Protein AF-A0A7C2ZKP7-F1 (afdb_monomer_lite)

Secondary structure (DSSP, 8-state):
----TT---BTTTB--SSSS-----GGG-----TTS-HHHHTTHHHHTTT--SSSSS--

Radius of gyration: 13.14 Å; chains: 1; bounding box: 28×26×31 Å

Sequence (59 aa):
MHICRNLKILGVDVDGAFAEYVAVPELNAWKNDKSLNPRIAALQEPWGARSTPYIQGIT

Foldseek 3Di:
DPDDPPDDDAVPNDDHDPDPDDDDDPVPDDDDDPPDDVVVVVCCVVCVVPDDPPPPPPD

pLDDT: mean 80.24, std 19.9, range [35.91, 97.0]

Structure (mmCIF, N/CA/C/O backbone):
data_AF-A0A7C2ZKP7-F1
#
_entry.id   AF-A0A7C2ZKP7-F1
#
loop_
_atom_site.group_PDB
_atom_site.id
_atom_site.type_symbol
_atom_site.label_atom_id
_atom_site.label_alt_id
_atom_site.label_comp_id
_atom_site.label_asym_id
_atom_site.label_entity_id
_atom_site.label_seq_id
_atom_site.pdbx_PDB_ins_code
_atom_site.Cartn_x
_atom_site.Cartn_y
_atom_site.Cartn_z
_atom_site.occupancy
_atom_site.B_iso_or_equiv
_atom_site.auth_seq_id
_atom_site.auth_comp_id
_atom_site.auth_asym_id
_atom_site.auth_atom_id
_atom_site.pdbx_PDB_model_num
ATOM 1 N N . MET A 1 1 ? 16.100 -7.097 5.0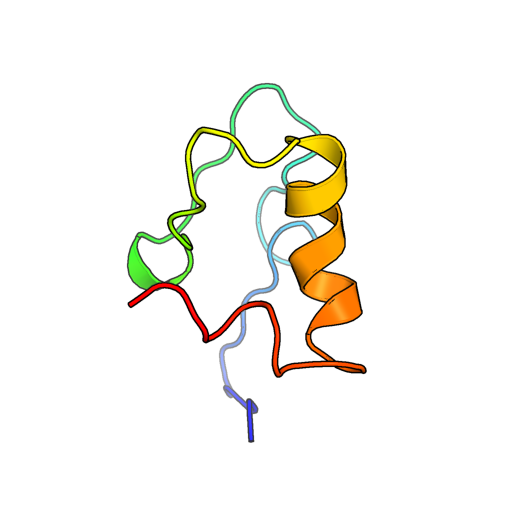87 1.00 41.38 1 MET A N 1
ATOM 2 C CA . MET A 1 1 ? 16.420 -7.143 3.642 1.00 41.38 1 MET A CA 1
ATOM 3 C C . MET A 1 1 ? 15.170 -7.663 2.920 1.00 41.38 1 MET A C 1
ATOM 5 O O . MET A 1 1 ? 14.702 -8.724 3.298 1.00 41.38 1 MET A O 1
ATOM 9 N N . HIS A 1 2 ? 14.566 -6.894 2.005 1.00 73.94 2 HIS A N 1
ATOM 10 C CA . HIS A 1 2 ? 13.182 -7.042 1.486 1.00 73.94 2 HIS A CA 1
ATOM 11 C C . HIS A 1 2 ? 13.096 -7.729 0.101 1.00 73.94 2 HIS A C 1
ATOM 13 O O . HIS A 1 2 ? 12.244 -7.408 -0.722 1.00 73.94 2 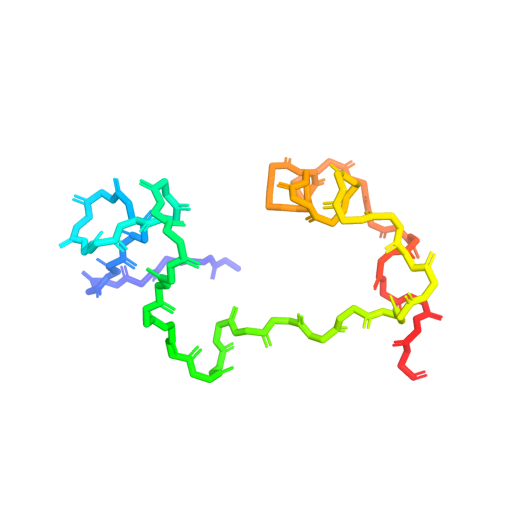HIS A O 1
ATOM 19 N N . ILE A 1 3 ? 14.018 -8.647 -0.195 1.00 78.62 3 ILE A N 1
ATOM 20 C CA . ILE A 1 3 ? 14.240 -9.155 -1.556 1.00 78.62 3 ILE A CA 1
ATOM 21 C C . ILE A 1 3 ? 13.431 -10.440 -1.761 1.00 78.62 3 ILE A C 1
ATOM 23 O O . ILE A 1 3 ? 13.907 -11.540 -1.490 1.00 78.62 3 ILE A O 1
ATOM 27 N N . CYS A 1 4 ? 12.185 -10.301 -2.214 1.00 86.31 4 CYS A N 1
ATOM 28 C CA . CYS A 1 4 ? 11.349 -11.433 -2.612 1.00 86.31 4 CYS A CA 1
ATOM 29 C C . CYS A 1 4 ? 11.545 -11.736 -4.105 1.00 86.31 4 CYS A C 1
ATOM 31 O O . CYS A 1 4 ? 11.477 -10.836 -4.938 1.00 86.31 4 CYS A O 1
ATOM 33 N N . ARG A 1 5 ? 11.750 -13.012 -4.461 1.00 90.56 5 ARG A N 1
ATOM 34 C CA . ARG A 1 5 ? 11.943 -13.439 -5.861 1.00 90.56 5 ARG A CA 1
ATOM 35 C C . ARG A 1 5 ? 10.677 -13.305 -6.716 1.00 90.56 5 ARG A C 1
ATOM 37 O O . ARG A 1 5 ? 10.783 -13.105 -7.918 1.00 90.56 5 ARG A O 1
ATOM 44 N N . ASN A 1 6 ? 9.507 -13.389 -6.086 1.00 91.56 6 ASN A N 1
ATOM 45 C CA . ASN A 1 6 ? 8.194 -13.265 -6.724 1.00 91.56 6 ASN A CA 1
ATOM 46 C C . ASN A 1 6 ? 7.454 -12.023 -6.202 1.00 91.56 6 ASN A C 1
ATOM 48 O O . ASN A 1 6 ? 6.257 -12.084 -5.926 1.00 91.56 6 ASN A O 1
ATOM 52 N N . LEU A 1 7 ? 8.180 -10.922 -5.980 1.00 91.62 7 LEU A N 1
ATOM 53 C CA . LEU A 1 7 ? 7.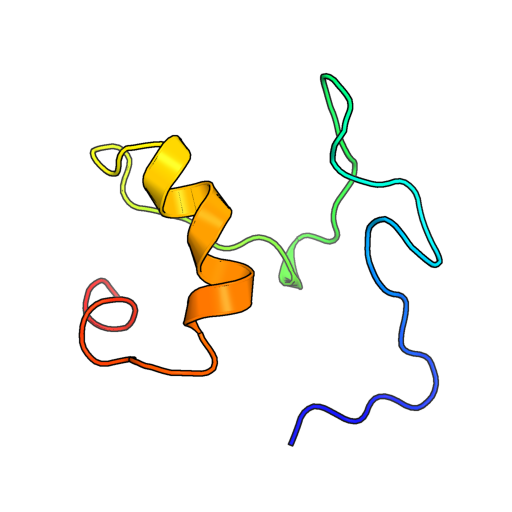586 -9.678 -5.501 1.00 91.62 7 LEU A CA 1
ATOM 54 C C . LEU A 1 7 ? 6.537 -9.173 -6.502 1.00 91.62 7 LEU A C 1
ATOM 56 O O . LEU A 1 7 ? 6.762 -9.194 -7.711 1.00 91.62 7 LEU A O 1
ATOM 60 N N . LYS A 1 8 ? 5.403 -8.716 -5.972 1.00 92.81 8 LYS A N 1
ATOM 61 C CA . LYS A 1 8 ? 4.379 -7.977 -6.707 1.00 92.81 8 LYS A CA 1
ATOM 62 C C . LYS A 1 8 ? 4.178 -6.642 -6.015 1.00 92.81 8 LYS A C 1
ATOM 64 O O . LYS A 1 8 ? 3.920 -6.614 -4.812 1.00 92.81 8 LYS A O 1
ATOM 69 N N . ILE A 1 9 ? 4.346 -5.558 -6.758 1.00 91.75 9 ILE A N 1
ATOM 70 C CA . ILE A 1 9 ? 4.284 -4.193 -6.243 1.00 91.75 9 ILE A CA 1
ATOM 71 C C . ILE A 1 9 ? 2.902 -3.609 -6.557 1.00 91.75 9 ILE A C 1
ATOM 73 O O . ILE A 1 9 ? 2.469 -3.593 -7.712 1.00 91.75 9 ILE A O 1
ATOM 77 N N . LEU A 1 10 ? 2.209 -3.135 -5.518 1.00 92.56 10 LEU A N 1
ATOM 78 C CA . LEU A 1 10 ? 0.899 -2.489 -5.632 1.00 92.56 10 LEU A CA 1
ATOM 79 C C . LEU A 1 10 ? 1.004 -1.231 -6.508 1.00 92.56 10 LEU A C 1
ATOM 81 O O . LEU A 1 10 ? 1.855 -0.380 -6.261 1.00 92.56 10 LEU A O 1
ATOM 85 N N . GLY A 1 11 ? 0.152 -1.109 -7.527 1.00 93.25 11 GLY A N 1
ATOM 86 C CA . GLY A 1 11 ? 0.196 -0.004 -8.491 1.00 93.25 11 GLY A CA 1
ATOM 87 C C . GLY A 1 11 ? 1.258 -0.134 -9.588 1.00 93.25 11 GLY A C 1
ATOM 88 O O . GLY A 1 11 ? 1.388 0.785 -10.393 1.00 93.25 11 GLY A O 1
ATOM 89 N N . VAL A 1 12 ? 1.996 -1.251 -9.641 1.00 94.25 12 VAL A N 1
ATOM 90 C CA . VAL A 1 12 ? 2.929 -1.576 -10.737 1.00 94.25 12 VAL A CA 1
ATOM 91 C C . VAL A 1 12 ? 2.571 -2.920 -11.368 1.00 94.25 12 VAL A C 1
ATOM 93 O O . VAL A 1 12 ? 2.245 -2.974 -12.549 1.00 94.25 12 VAL A O 1
ATOM 96 N N . ASP A 1 13 ? 2.610 -4.003 -10.586 1.00 95.44 13 ASP A N 1
ATOM 97 C CA . ASP A 1 13 ? 2.319 -5.361 -11.066 1.00 95.44 13 ASP A CA 1
ATOM 98 C C . ASP A 1 13 ? 0.848 -5.763 -10.885 1.00 95.44 13 ASP A C 1
ATOM 100 O O . ASP A 1 13 ? 0.384 -6.720 -11.506 1.00 95.44 13 ASP A O 1
ATOM 104 N N . VAL A 1 14 ? 0.145 -5.088 -9.974 1.00 94.19 14 VAL A N 1
ATOM 105 C CA . VAL A 1 14 ? -1.266 -5.298 -9.620 1.00 94.19 14 VAL A CA 1
ATOM 106 C C . VAL A 1 14 ? -1.945 -3.940 -9.425 1.00 94.19 14 VAL A C 1
ATOM 108 O O . VAL A 1 14 ? -1.254 -2.930 -9.260 1.00 94.19 14 VAL A O 1
ATOM 111 N N . ASP A 1 15 ? -3.278 -3.916 -9.412 1.00 96.69 15 ASP A N 1
ATOM 112 C CA . ASP A 1 15 ? -4.064 -2.681 -9.305 1.00 96.69 15 ASP A CA 1
ATOM 113 C C . ASP A 1 15 ? -3.645 -1.806 -8.112 1.00 96.69 15 ASP A C 1
ATOM 115 O O . ASP A 1 15 ? -3.354 -2.286 -7.015 1.00 96.69 15 ASP A O 1
ATOM 119 N N . GLY A 1 16 ? -3.568 -0.499 -8.362 1.00 93.75 16 GLY A N 1
ATOM 120 C CA . GLY A 1 16 ? -3.079 0.495 -7.410 1.00 93.75 16 GLY A CA 1
ATOM 121 C C . GLY A 1 16 ? -4.178 1.185 -6.604 1.00 93.75 16 GLY A C 1
ATOM 122 O O . GLY A 1 16 ? -5.366 0.938 -6.772 1.00 93.75 16 GLY A O 1
ATOM 123 N N . ALA A 1 17 ? -3.759 2.113 -5.743 1.00 94.38 17 ALA A N 1
ATOM 124 C CA . ALA A 1 17 ? -4.650 2.861 -4.854 1.00 94.38 17 ALA A CA 1
ATOM 125 C C . ALA A 1 17 ? -5.182 4.188 -5.441 1.00 94.38 17 ALA A C 1
ATOM 127 O O . ALA A 1 17 ? -5.860 4.931 -4.737 1.00 94.38 17 ALA A O 1
ATOM 128 N N . PHE A 1 18 ? -4.905 4.515 -6.712 1.00 95.00 18 PHE A N 1
ATOM 129 C CA . PHE A 1 18 ? -5.545 5.647 -7.408 1.00 95.00 18 PHE A CA 1
ATOM 130 C C . PHE A 1 18 ? -6.947 5.267 -7.908 1.00 95.00 18 PHE A C 1
ATOM 132 O O . PHE A 1 18 ? -7.244 5.311 -9.098 1.00 95.00 18 PHE A O 1
ATOM 139 N N . ALA A 1 19 ? -7.790 4.865 -6.962 1.00 95.62 19 ALA A N 1
ATOM 140 C CA . ALA A 1 19 ? -9.174 4.451 -7.126 1.00 95.62 19 ALA A CA 1
ATOM 141 C C . ALA A 1 19 ? -9.918 4.675 -5.796 1.00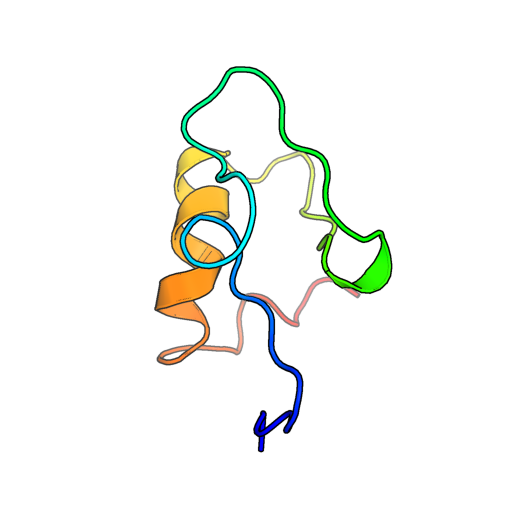 95.62 19 ALA A C 1
ATOM 143 O O . ALA A 1 19 ? -9.294 4.941 -4.769 1.00 95.62 19 ALA A O 1
ATOM 144 N N . GLU A 1 20 ? -11.246 4.554 -5.791 1.00 97.00 20 GLU A N 1
ATOM 145 C CA . GLU A 1 20 ? -12.034 4.666 -4.551 1.00 97.00 20 GLU A CA 1
ATOM 146 C C . GLU A 1 20 ? -11.788 3.491 -3.590 1.00 97.00 20 GLU A C 1
ATOM 148 O O . GLU A 1 20 ? -11.848 3.657 -2.373 1.00 97.00 20 GLU A O 1
ATOM 153 N N . TYR A 1 21 ? -11.467 2.313 -4.136 1.00 95.44 21 TYR A N 1
ATOM 154 C CA . TYR A 1 21 ? -11.177 1.096 -3.384 1.00 95.44 21 TYR A CA 1
ATOM 155 C C . TYR A 1 21 ? -10.031 0.323 -4.032 1.00 95.44 21 TYR A C 1
ATOM 157 O O . TYR A 1 21 ? -9.887 0.313 -5.253 1.00 95.44 21 TYR A O 1
ATOM 165 N N . VAL A 1 22 ? -9.248 -0.370 -3.207 1.00 96.12 22 VAL A N 1
ATOM 166 C CA . VAL A 1 22 ? -8.188 -1.280 -3.649 1.00 96.12 22 VAL A CA 1
ATOM 167 C C . VAL A 1 22 ? -8.203 -2.538 -2.786 1.00 96.12 22 VAL A C 1
ATOM 169 O O . VAL A 1 22 ? -8.388 -2.469 -1.569 1.00 96.12 22 VAL A O 1
ATOM 172 N N . ALA A 1 23 ? -8.020 -3.696 -3.415 1.00 95.88 23 ALA A N 1
ATOM 173 C CA . ALA A 1 23 ? -7.828 -4.952 -2.704 1.00 95.88 23 ALA A CA 1
ATOM 174 C C . ALA A 1 23 ? -6.352 -5.090 -2.310 1.00 95.88 23 ALA A C 1
ATOM 176 O O . ALA A 1 23 ? -5.468 -5.017 -3.162 1.00 95.88 23 ALA A O 1
ATOM 177 N N . VAL A 1 24 ? -6.082 -5.310 -1.023 1.00 94.38 24 VAL A N 1
ATOM 178 C CA . VAL A 1 24 ? -4.724 -5.509 -0.499 1.00 94.38 24 VAL A CA 1
ATOM 179 C C . VAL A 1 24 ? -4.652 -6.800 0.319 1.00 94.38 24 VAL A C 1
ATOM 181 O O . VAL A 1 24 ? -5.614 -7.118 1.023 1.00 94.38 24 VAL A O 1
ATOM 184 N N . PRO A 1 25 ? -3.540 -7.558 0.265 1.00 93.06 25 PRO A N 1
ATOM 185 C CA . PRO A 1 25 ? -3.336 -8.677 1.178 1.00 93.06 25 PRO A CA 1
ATOM 186 C C . PRO A 1 25 ? -3.336 -8.188 2.630 1.00 93.06 25 PRO A C 1
ATOM 188 O O . PRO A 1 25 ? -2.696 -7.185 2.941 1.00 93.06 25 PRO A O 1
ATOM 191 N N . GLU A 1 26 ? -4.004 -8.913 3.529 1.00 93.56 26 GLU A N 1
ATOM 192 C CA . GLU A 1 26 ? -4.121 -8.533 4.948 1.00 93.56 26 GLU A CA 1
ATOM 193 C C . GLU A 1 26 ? -2.754 -8.280 5.600 1.00 93.56 26 GLU A C 1
ATOM 195 O O . GLU A 1 26 ? -2.576 -7.300 6.318 1.00 93.56 26 GLU A O 1
ATOM 200 N N . LEU A 1 27 ? -1.760 -9.114 5.279 1.00 91.19 27 LEU A N 1
ATOM 201 C CA . LEU A 1 27 ? -0.393 -9.006 5.800 1.00 91.19 27 LEU A CA 1
ATOM 202 C C . LEU A 1 27 ? 0.331 -7.718 5.374 1.00 91.19 27 LEU A C 1
ATOM 204 O O . LEU A 1 27 ? 1.309 -7.329 6.008 1.00 91.19 27 LEU A O 1
ATOM 208 N N . ASN A 1 28 ? -0.130 -7.066 4.307 1.00 90.25 28 ASN A N 1
ATOM 209 C CA . ASN A 1 28 ? 0.415 -5.808 3.804 1.00 90.25 28 ASN A CA 1
ATOM 210 C C . ASN A 1 28 ? -0.345 -4.581 4.342 1.00 90.25 28 ASN A C 1
ATOM 212 O O . ASN A 1 28 ? 0.087 -3.455 4.097 1.00 90.25 28 ASN A O 1
ATOM 216 N N . ALA A 1 29 ? -1.457 -4.769 5.062 1.00 91.38 29 ALA A N 1
ATOM 217 C CA . ALA A 1 29 ? -2.250 -3.683 5.622 1.00 91.38 29 ALA A CA 1
ATOM 218 C C . ALA A 1 29 ? -1.754 -3.306 7.028 1.00 91.38 29 ALA A C 1
ATOM 220 O O . ALA A 1 29 ? -1.861 -4.083 7.978 1.00 91.38 29 ALA A O 1
ATOM 221 N N . TRP A 1 30 ? -1.246 -2.082 7.184 1.00 90.75 30 TRP A N 1
ATOM 222 C CA . TRP A 1 30 ? -0.833 -1.552 8.485 1.00 90.75 30 TRP A CA 1
ATOM 223 C C . TRP A 1 30 ? -1.968 -0.770 9.154 1.00 90.75 30 TRP A C 1
ATOM 225 O O . TRP A 1 30 ? -2.541 0.150 8.566 1.00 90.75 30 TRP A O 1
ATOM 235 N N . LYS A 1 31 ? -2.293 -1.118 10.405 1.00 91.19 31 LYS A N 1
ATOM 236 C CA . LYS A 1 31 ? -3.311 -0.410 11.191 1.00 91.19 31 LYS A CA 1
ATOM 237 C C . LYS A 1 31 ? -2.709 0.862 11.783 1.00 91.19 31 LYS A C 1
ATOM 239 O O . LYS A 1 31 ? -1.825 0.798 12.627 1.00 91.19 31 LYS A O 1
ATOM 244 N N . ASN A 1 32 ? -3.222 2.010 11.356 1.00 90.62 32 ASN A N 1
ATOM 245 C CA . ASN A 1 32 ? -2.862 3.308 11.918 1.00 90.62 32 ASN A CA 1
ATOM 246 C C . ASN A 1 32 ? -3.785 3.701 13.078 1.00 90.62 32 ASN A C 1
ATOM 248 O O . ASN A 1 32 ? -4.940 3.269 13.140 1.00 90.62 32 ASN A O 1
ATOM 252 N N . ASP A 1 33 ? -3.286 4.560 13.970 1.00 91.88 33 ASP A N 1
ATOM 253 C CA . ASP A 1 33 ? -4.122 5.230 14.967 1.00 91.88 33 ASP A CA 1
ATOM 254 C C . ASP A 1 33 ? -5.227 6.042 14.267 1.00 91.88 33 ASP A C 1
ATOM 256 O O . ASP A 1 33 ? -4.979 6.720 13.267 1.00 91.88 33 ASP A O 1
ATOM 260 N N . LYS A 1 34 ? -6.457 5.988 14.789 1.00 90.75 34 LYS A N 1
ATOM 261 C CA . LYS A 1 34 ? -7.624 6.647 14.177 1.00 90.75 34 LYS A CA 1
ATOM 262 C C . LYS A 1 34 ? -7.536 8.178 14.182 1.00 90.75 34 LYS A C 1
ATOM 264 O O . LYS A 1 34 ? -8.230 8.818 13.398 1.00 90.75 34 LYS A O 1
ATOM 269 N N . SER A 1 35 ? -6.730 8.759 15.067 1.00 93.88 35 SER A N 1
ATOM 270 C CA . SER A 1 35 ? -6.475 10.200 15.143 1.00 93.88 35 SER A CA 1
ATOM 271 C C . SER A 1 35 ? -5.429 10.682 14.132 1.00 93.88 35 SER A C 1
ATOM 273 O O . SER A 1 35 ? -5.312 11.888 13.901 1.00 93.88 35 SER A O 1
ATOM 275 N N . LEU A 1 36 ? -4.684 9.766 13.499 1.00 89.06 36 LEU A N 1
ATOM 276 C CA . LEU A 1 36 ? -3.677 10.121 12.507 1.00 89.06 36 LEU A CA 1
ATOM 277 C C . LEU A 1 36 ? -4.342 10.702 11.256 1.00 89.06 36 LEU A C 1
ATOM 279 O O . LEU A 1 36 ? -5.228 10.097 10.654 1.00 89.06 36 LEU A O 1
ATOM 283 N N . ASN A 1 37 ? -3.864 11.867 10.818 1.00 91.75 37 ASN A N 1
ATOM 284 C CA . ASN A 1 37 ? -4.344 12.484 9.588 1.00 91.75 37 ASN A CA 1
ATOM 285 C C . ASN A 1 37 ? -4.067 1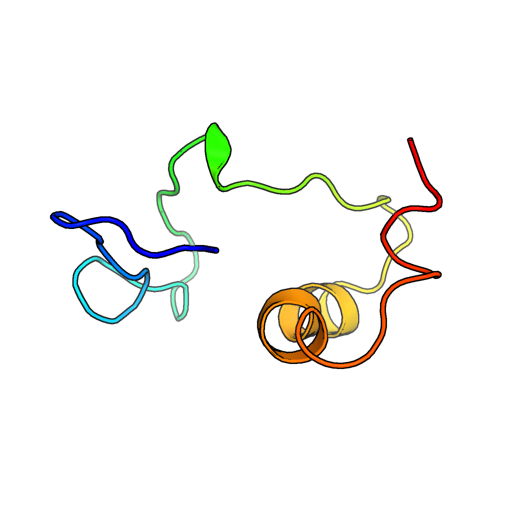1.555 8.382 1.00 91.75 37 ASN A C 1
ATOM 287 O O . ASN A 1 37 ? -2.900 11.234 8.131 1.00 91.75 37 ASN A O 1
ATOM 291 N N . PRO A 1 38 ? -5.084 11.177 7.581 1.00 89.19 38 PRO A N 1
ATOM 292 C CA . PRO A 1 38 ? -4.911 10.279 6.438 1.00 89.19 38 PRO A CA 1
ATOM 293 C C . PRO A 1 38 ? -3.879 10.753 5.408 1.00 89.19 38 PRO A C 1
ATOM 295 O O . PRO A 1 38 ? -3.203 9.934 4.791 1.00 89.19 38 PRO A O 1
ATOM 298 N N . ARG A 1 39 ? -3.696 12.073 5.243 1.00 89.44 39 ARG A N 1
ATOM 299 C CA . ARG A 1 39 ? -2.663 12.615 4.343 1.00 89.44 39 ARG A CA 1
ATOM 300 C C . ARG A 1 39 ? -1.247 12.346 4.836 1.00 89.44 39 ARG A C 1
ATOM 302 O O . ARG A 1 39 ? -0.342 12.248 4.021 1.00 89.44 39 ARG A O 1
ATOM 309 N N . ILE A 1 40 ? -1.062 12.216 6.147 1.00 89.69 40 ILE A N 1
ATOM 310 C CA . ILE A 1 40 ? 0.213 11.813 6.745 1.00 89.69 40 ILE A CA 1
ATOM 311 C C . ILE A 1 40 ? 0.376 10.294 6.653 1.00 89.69 40 ILE A C 1
ATOM 313 O O . ILE A 1 40 ? 1.456 9.824 6.309 1.00 89.69 40 ILE A O 1
ATOM 317 N N . ALA A 1 41 ? -0.699 9.529 6.872 1.00 88.56 41 ALA A N 1
ATOM 318 C CA . ALA A 1 41 ? -0.687 8.075 6.699 1.00 88.56 41 ALA A CA 1
ATOM 319 C C . ALA A 1 41 ? -0.270 7.659 5.271 1.00 88.56 41 ALA A C 1
ATOM 321 O O . ALA A 1 41 ? 0.546 6.760 5.102 1.00 88.56 41 ALA A O 1
ATOM 322 N N . ALA A 1 42 ? -0.742 8.371 4.242 1.00 89.69 42 ALA A N 1
ATOM 323 C CA . ALA A 1 42 ? -0.382 8.106 2.845 1.00 89.69 42 ALA A CA 1
ATOM 324 C C . ALA A 1 42 ? 1.115 8.312 2.521 1.00 89.69 42 ALA A C 1
ATOM 326 O O . ALA A 1 42 ? 1.601 7.799 1.517 1.00 89.69 42 ALA A O 1
ATOM 327 N N . LEU A 1 43 ? 1.860 9.041 3.360 1.00 88.88 43 LEU A N 1
ATOM 328 C CA . LEU A 1 43 ? 3.298 9.287 3.186 1.00 88.88 43 LEU A CA 1
ATOM 329 C C . LEU A 1 43 ? 4.178 8.235 3.880 1.00 88.88 43 LEU A C 1
ATOM 331 O O . LEU A 1 43 ? 5.400 8.298 3.765 1.00 88.88 43 LEU A O 1
ATOM 335 N N . GLN A 1 44 ? 3.593 7.280 4.611 1.00 86.25 44 GLN A N 1
ATOM 336 C CA . GLN A 1 44 ? 4.348 6.319 5.423 1.00 86.25 44 GLN A CA 1
ATOM 337 C C . GLN A 1 44 ? 5.239 5.388 4.590 1.00 86.25 44 GLN A C 1
ATOM 339 O O . GLN A 1 4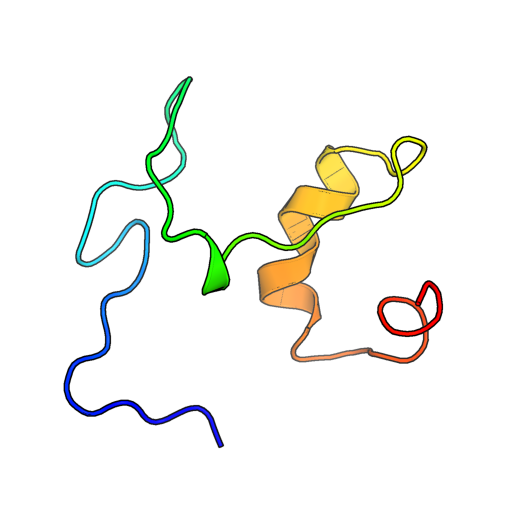4 ? 6.348 5.083 5.025 1.00 86.25 44 GLN A O 1
ATOM 344 N N . GLU A 1 45 ? 4.790 4.974 3.401 1.00 81.81 45 GLU A N 1
ATOM 345 C CA . GLU A 1 45 ? 5.557 4.096 2.505 1.00 81.81 45 GLU A CA 1
ATOM 346 C C . GLU A 1 45 ? 6.902 4.735 2.091 1.00 81.81 45 GLU A C 1
ATOM 348 O O . GLU A 1 45 ? 7.944 4.178 2.444 1.00 81.81 45 GLU A O 1
ATOM 353 N N . PRO A 1 46 ? 6.944 5.954 1.512 1.00 71.75 46 PRO A N 1
ATOM 354 C CA . PRO A 1 46 ? 8.216 6.588 1.166 1.00 71.75 46 PRO A CA 1
ATOM 355 C C . PRO A 1 46 ? 9.027 7.061 2.387 1.00 71.75 46 PRO A C 1
ATOM 357 O O . PRO A 1 46 ? 10.246 7.222 2.293 1.00 71.75 46 PRO A O 1
ATOM 360 N N . TRP A 1 47 ? 8.392 7.310 3.541 1.00 67.31 47 TRP A N 1
ATOM 361 C CA . TRP A 1 47 ? 9.078 7.760 4.765 1.00 67.31 47 TRP A CA 1
ATOM 362 C C . TRP A 1 47 ? 9.756 6.649 5.562 1.00 67.31 47 TRP A C 1
ATOM 364 O O . TRP A 1 47 ? 10.756 6.922 6.237 1.00 67.31 47 TRP A O 1
ATOM 374 N N . GLY A 1 48 ? 9.261 5.410 5.481 1.00 57.53 48 GLY A N 1
ATOM 375 C CA . GLY A 1 48 ? 9.830 4.266 6.198 1.00 57.53 48 GLY A CA 1
ATOM 376 C C . GLY A 1 48 ? 11.326 4.058 5.930 1.00 57.53 48 GLY A C 1
ATOM 377 O O . GLY A 1 48 ? 12.042 3.552 6.789 1.00 57.53 48 GLY A O 1
ATOM 378 N N . ALA A 1 49 ? 11.831 4.530 4.786 1.00 53.56 49 ALA A N 1
ATOM 379 C CA . ALA A 1 49 ? 13.247 4.465 4.439 1.00 53.56 49 ALA A CA 1
ATOM 380 C C . ALA A 1 49 ? 14.152 5.438 5.226 1.00 53.56 49 ALA A C 1
ATOM 382 O O . ALA A 1 49 ? 15.361 5.214 5.272 1.00 53.56 49 ALA A O 1
ATOM 383 N N . ARG A 1 50 ? 13.621 6.530 5.807 1.00 41.16 50 ARG A N 1
ATOM 384 C CA . ARG A 1 50 ? 14.455 7.641 6.315 1.00 41.16 50 ARG A CA 1
ATOM 385 C C . ARG A 1 50 ? 14.359 7.901 7.822 1.00 41.16 50 ARG A C 1
ATOM 387 O O . ARG A 1 50 ? 15.316 8.426 8.383 1.00 41.16 50 ARG A O 1
ATOM 394 N N . SER A 1 51 ? 13.265 7.562 8.503 1.00 47.44 51 SER A N 1
ATOM 395 C CA . SER A 1 51 ? 13.107 7.972 9.909 1.00 47.44 51 SER A CA 1
ATOM 396 C C . SER A 1 51 ? 12.088 7.135 10.678 1.00 47.44 51 SER A C 1
ATOM 398 O O . SER A 1 51 ? 10.886 7.367 10.573 1.00 47.44 51 SER A O 1
ATOM 400 N N . THR A 1 52 ? 12.559 6.206 11.510 1.00 48.03 52 THR A N 1
ATOM 401 C CA . THR A 1 52 ? 11.694 5.383 12.370 1.00 48.03 52 THR A CA 1
ATOM 402 C C . THR A 1 52 ? 12.168 5.386 13.824 1.00 48.03 52 THR A C 1
ATOM 404 O O . THR A 1 52 ? 12.863 4.468 14.254 1.00 48.03 52 THR A O 1
ATOM 407 N N . PRO A 1 53 ? 11.760 6.394 14.610 1.00 43.03 53 PRO A N 1
ATOM 408 C CA . PRO A 1 53 ? 11.362 6.089 15.984 1.00 43.03 53 PRO A CA 1
ATOM 409 C C . PRO A 1 53 ? 9.876 6.371 16.258 1.00 43.03 53 PRO A C 1
ATOM 411 O O . PRO A 1 53 ? 9.324 5.808 17.192 1.00 43.03 53 PRO A O 1
ATOM 414 N N . TYR A 1 54 ? 9.186 7.168 15.432 1.00 45.34 54 TYR A N 1
ATOM 415 C CA . TYR A 1 54 ? 7.810 7.603 15.731 1.00 45.34 54 TYR A CA 1
ATOM 416 C C . TYR A 1 54 ? 6.695 6.663 15.245 1.00 45.34 54 TYR A C 1
ATOM 418 O O . TYR A 1 54 ? 5.590 6.726 15.769 1.00 45.34 54 TYR A O 1
ATOM 426 N N . ILE A 1 55 ? 6.959 5.778 14.277 1.00 48.19 55 ILE A N 1
ATOM 427 C CA . ILE A 1 55 ? 5.922 4.889 13.708 1.00 48.19 55 ILE A CA 1
ATOM 428 C C . ILE A 1 55 ? 5.899 3.515 14.409 1.00 48.19 55 ILE A C 1
ATOM 430 O O . ILE A 1 55 ? 4.884 2.830 14.385 1.00 48.19 55 ILE A O 1
ATOM 434 N N . GLN A 1 56 ? 6.977 3.132 15.105 1.00 45.81 56 GLN A N 1
ATOM 435 C CA . GLN A 1 56 ? 7.031 1.892 15.901 1.00 45.81 56 GLN A CA 1
ATOM 436 C C . GLN A 1 56 ? 6.608 2.073 17.371 1.00 45.81 56 GLN A C 1
ATOM 438 O O . GLN A 1 56 ? 6.628 1.111 18.127 1.00 45.81 56 GLN A O 1
ATOM 443 N N . GLY A 1 57 ? 6.228 3.285 17.793 1.00 37.44 57 GLY A N 1
ATOM 444 C CA . GLY A 1 57 ? 5.910 3.603 19.193 1.00 37.44 57 GLY A CA 1
ATOM 445 C C . GLY A 1 57 ? 4.455 3.383 19.622 1.00 37.44 57 GLY A C 1
ATOM 446 O O . GLY A 1 57 ? 4.089 3.821 20.707 1.00 37.44 57 GLY A O 1
ATOM 447 N N . ILE A 1 58 ? 3.618 2.759 18.791 1.00 36.09 58 ILE A N 1
ATOM 448 C CA . ILE A 1 58 ? 2.220 2.444 19.123 1.00 36.09 58 ILE A CA 1
ATOM 449 C C . ILE A 1 58 ? 1.977 0.963 18.801 1.00 36.09 58 ILE A C 1
ATOM 451 O O . ILE A 1 58 ? 1.303 0.615 17.833 1.00 36.09 58 ILE A O 1
ATOM 455 N N . THR A 1 59 ? 2.610 0.098 19.589 1.00 35.91 59 THR A N 1
ATOM 456 C CA . THR A 1 59 ? 2.205 -1.302 19.800 1.00 35.91 59 THR A CA 1
ATOM 457 C C . THR A 1 59 ? 1.728 -1.452 21.225 1.00 35.91 59 THR A C 1
ATOM 459 O O . THR A 1 59 ? 2.399 -0.863 22.104 1.00 35.91 59 THR A O 1
#